Protein AF-A0A527G8Q0-F1 (afdb_monomer_lite)

Foldseek 3Di:
DPPPDPPVVVVVVVVVVCVVVVVVVVVVVCVVVVQPQAPPPPPHGPVRPDDPDDVVVVVVVVVVVVVVVVVVVCVVVVVVVVVVVVCVVVDPPDDDPCVVVPDPPDPPDDD

Secondary structure (DSSP, 8-state):
------HHHHHHHHHHTTHHHHHHHHHHHHHHHHTTTEEETTTEETTTT--S--HHHHHHHHHHHHHHHHHHHHHHHHHHHHHHHHHHHH---S---GGGTS-TTS-----

Radius of gyration: 24.75 Å; chains: 1; bounding box: 68×36×56 Å

Structure (mmCIF, N/CA/C/O backbone):
data_AF-A0A527G8Q0-F1
#
_entry.id   AF-A0A527G8Q0-F1
#
loop_
_atom_site.group_PDB
_atom_site.id
_atom_site.type_symbol
_atom_site.label_atom_id
_atom_site.label_alt_id
_atom_site.label_comp_id
_atom_site.label_asym_id
_atom_site.label_entity_id
_atom_site.label_seq_id
_atom_site.pdbx_PDB_ins_code
_atom_site.Cartn_x
_atom_site.Cartn_y
_atom_site.Cartn_z
_atom_site.occupancy
_atom_site.B_iso_or_equiv
_atom_site.auth_seq_id
_atom_site.auth_comp_id
_atom_site.auth_asym_id
_atom_site.auth_atom_id
_atom_site.pdbx_PDB_model_num
ATOM 1 N N . ARG A 1 1 ? 36.650 -4.987 -18.979 1.00 46.94 1 ARG A N 1
ATOM 2 C CA . ARG A 1 1 ? 35.907 -6.183 -19.457 1.00 46.94 1 ARG A CA 1
ATOM 3 C C . ARG A 1 1 ? 34.651 -6.332 -18.597 1.00 46.94 1 ARG A C 1
ATOM 5 O O . ARG A 1 1 ? 34.775 -6.767 -17.462 1.00 46.94 1 ARG A O 1
ATOM 12 N N . ARG A 1 2 ? 33.466 -5.905 -19.060 1.00 51.28 2 ARG A N 1
ATOM 13 C CA . ARG A 1 2 ? 32.209 -6.188 -18.339 1.00 51.28 2 ARG A CA 1
ATOM 14 C C . ARG A 1 2 ? 31.927 -7.683 -18.503 1.00 51.28 2 ARG A C 1
ATOM 16 O O . ARG A 1 2 ? 31.630 -8.114 -19.611 1.00 51.28 2 ARG A O 1
ATOM 23 N N . HIS A 1 3 ? 32.109 -8.475 -17.450 1.00 56.56 3 HIS A N 1
ATOM 24 C CA . HIS A 1 3 ? 31.674 -9.871 -17.443 1.00 56.56 3 HIS A CA 1
ATOM 25 C C . HIS A 1 3 ? 30.146 -9.864 -17.574 1.00 56.56 3 HIS A C 1
ATOM 27 O O . HIS A 1 3 ? 29.444 -9.458 -16.651 1.00 56.56 3 HIS A O 1
ATOM 33 N N . SER A 1 4 ? 29.626 -10.218 -18.748 1.00 67.88 4 SER A N 1
ATOM 34 C CA . SER A 1 4 ? 28.188 -10.361 -18.957 1.00 67.88 4 SER A CA 1
ATOM 35 C C . SER A 1 4 ? 27.697 -11.520 -18.095 1.00 67.88 4 SER A C 1
ATOM 37 O O . SER A 1 4 ? 28.109 -12.662 -18.310 1.00 67.88 4 SER A O 1
ATOM 39 N N . LEU A 1 5 ? 26.861 -11.219 -17.100 1.00 73.25 5 LEU A N 1
ATOM 40 C CA . LEU A 1 5 ? 26.221 -12.229 -16.262 1.00 73.25 5 LEU A CA 1
ATOM 41 C C . LEU A 1 5 ? 25.452 -13.226 -17.150 1.00 73.25 5 LEU A C 1
ATOM 43 O O . LEU A 1 5 ? 24.876 -12.819 -18.166 1.00 73.25 5 LEU A O 1
ATOM 47 N N . PRO A 1 6 ? 25.418 -14.521 -16.795 1.00 86.94 6 PRO A N 1
ATOM 48 C CA . PRO A 1 6 ? 24.618 -15.490 -17.529 1.00 86.94 6 PRO A CA 1
ATOM 49 C C . PRO A 1 6 ? 23.144 -15.056 -17.515 1.00 86.94 6 PRO A C 1
ATOM 51 O O . PRO A 1 6 ? 22.598 -14.722 -16.465 1.00 86.94 6 PRO A O 1
ATOM 54 N N . LYS A 1 7 ? 22.493 -15.073 -18.687 1.00 82.94 7 LYS A N 1
ATOM 55 C CA . LYS A 1 7 ? 21.086 -14.665 -18.888 1.00 82.94 7 LYS A CA 1
ATOM 56 C C . LYS A 1 7 ? 20.102 -15.155 -17.805 1.00 82.94 7 LYS A C 1
ATOM 58 O O . LYS A 1 7 ? 19.302 -14.330 -17.365 1.00 82.94 7 LYS A O 1
ATOM 63 N N . PRO A 1 8 ? 20.146 -16.421 -17.332 1.00 85.62 8 PRO A N 1
ATOM 64 C CA . PRO A 1 8 ? 19.241 -16.869 -16.270 1.00 85.62 8 PRO A CA 1
ATOM 65 C C . PRO A 1 8 ? 19.463 -16.144 -14.936 1.00 85.62 8 PRO A C 1
ATOM 67 O O . PRO A 1 8 ? 18.497 -15.802 -14.263 1.00 85.62 8 PRO A O 1
ATOM 70 N N . LEU A 1 9 ? 20.715 -15.844 -14.574 1.00 87.56 9 LEU A N 1
ATOM 71 C CA . LEU A 1 9 ? 21.023 -15.097 -13.354 1.00 87.56 9 LEU A CA 1
ATOM 72 C C . LEU A 1 9 ? 20.509 -13.657 -13.452 1.00 87.56 9 LEU A C 1
ATOM 74 O O . LEU A 1 9 ? 19.893 -13.163 -12.515 1.00 87.56 9 LEU A O 1
ATOM 78 N N . ALA A 1 10 ? 20.699 -13.007 -14.604 1.00 84.56 10 ALA A N 1
ATOM 79 C CA . ALA A 1 10 ? 20.191 -11.656 -14.830 1.00 84.56 10 ALA A CA 1
ATOM 80 C C . ALA A 1 10 ? 18.655 -11.591 -14.730 1.00 84.56 10 ALA A C 1
ATOM 82 O O . ALA A 1 10 ? 18.131 -10.695 -14.076 1.00 84.56 10 ALA A O 1
ATOM 83 N N . MET A 1 11 ? 17.932 -12.563 -15.304 1.00 84.81 11 MET A N 1
ATOM 84 C CA . MET A 1 11 ? 16.470 -12.653 -15.165 1.00 84.81 11 MET A CA 1
ATOM 85 C C . MET A 1 11 ? 16.022 -12.875 -13.719 1.00 84.81 11 MET A C 1
ATOM 87 O O . MET A 1 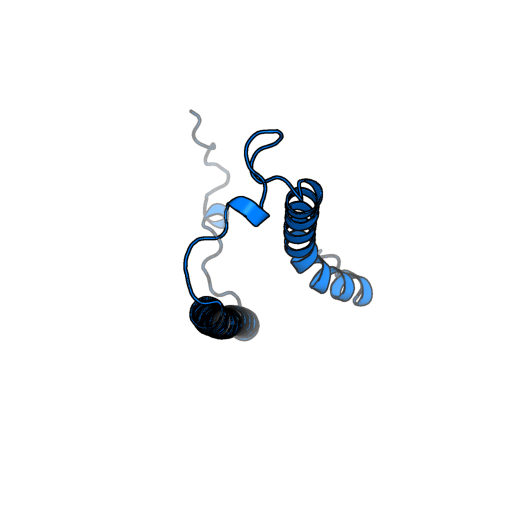11 ? 14.999 -12.327 -13.325 1.00 84.81 11 MET A O 1
ATOM 91 N N . LEU A 1 12 ? 16.781 -13.632 -12.922 1.00 88.25 12 LEU A N 1
ATOM 92 C CA . LEU A 1 12 ? 16.465 -13.876 -11.512 1.00 88.25 12 LEU A CA 1
ATOM 93 C C . LEU A 1 12 ? 16.690 -12.633 -10.635 1.00 88.25 12 LEU A C 1
ATOM 95 O O . LEU A 1 12 ? 15.979 -12.431 -9.654 1.00 88.25 12 LEU A O 1
ATOM 99 N N . MET A 1 13 ? 17.628 -11.757 -11.004 1.00 87.69 13 MET A N 1
ATOM 100 C CA . MET A 1 13 ? 17.871 -10.506 -10.277 1.00 87.69 13 MET A CA 1
ATOM 101 C C . MET A 1 13 ? 16.776 -9.449 -10.491 1.00 87.69 13 MET A C 1
ATOM 103 O O . MET A 1 13 ? 16.578 -8.607 -9.619 1.00 87.69 13 MET A O 1
ATOM 107 N N . VAL A 1 14 ? 16.034 -9.500 -11.604 1.00 85.69 14 VAL A N 1
ATOM 108 C CA . VAL A 1 14 ? 14.940 -8.553 -11.893 1.00 85.69 14 VAL A CA 1
ATOM 109 C C . VAL A 1 14 ? 13.842 -8.570 -10.814 1.00 85.69 14 VAL A C 1
ATOM 111 O O . VAL A 1 14 ? 13.578 -7.513 -10.244 1.00 85.69 14 VAL A O 1
ATOM 114 N N . PRO A 1 15 ? 13.218 -9.711 -10.456 1.00 86.44 15 PRO A N 1
ATOM 115 C CA . PRO A 1 15 ? 12.217 -9.737 -9.389 1.00 86.44 15 PRO A CA 1
ATOM 116 C C . PRO A 1 15 ? 12.817 -9.458 -8.004 1.00 86.44 15 PRO A C 1
ATOM 118 O O . PRO A 1 15 ? 12.127 -8.919 -7.139 1.00 86.44 15 PRO A O 1
ATOM 121 N N . MET A 1 16 ? 14.106 -9.749 -7.787 1.00 91.56 16 MET A N 1
ATOM 122 C CA . MET A 1 16 ? 14.779 -9.442 -6.518 1.00 91.56 16 MET A CA 1
ATOM 123 C C . MET A 1 16 ? 14.837 -7.937 -6.231 1.00 91.56 16 MET A C 1
ATOM 125 O O . MET A 1 16 ? 14.867 -7.558 -5.062 1.00 91.56 16 MET A O 1
ATOM 129 N N . ALA A 1 17 ? 14.741 -7.072 -7.244 1.00 86.44 17 ALA A N 1
ATOM 130 C CA . ALA A 1 17 ? 14.615 -5.628 -7.039 1.00 86.44 17 ALA A CA 1
ATOM 131 C C . ALA A 1 17 ? 13.366 -5.238 -6.215 1.00 86.44 17 ALA A C 1
ATOM 133 O O . ALA A 1 17 ? 13.387 -4.229 -5.515 1.00 86.44 17 ALA A O 1
ATOM 134 N N . LEU A 1 18 ? 12.301 -6.050 -6.245 1.00 89.06 18 LEU A N 1
ATOM 135 C CA . LEU A 1 18 ? 11.068 -5.824 -5.476 1.00 89.06 18 LEU A CA 1
ATOM 136 C C . LEU A 1 18 ? 11.059 -6.528 -4.110 1.00 89.06 18 LEU A C 1
ATOM 138 O O . LEU A 1 18 ? 10.170 -6.285 -3.294 1.00 89.06 18 LEU A O 1
ATOM 142 N N . SER A 1 19 ? 12.045 -7.385 -3.831 1.00 93.12 19 SER A N 1
ATOM 143 C CA . SER A 1 19 ? 12.085 -8.186 -2.599 1.00 93.12 19 SER A CA 1
ATOM 144 C C . SER A 1 19 ? 12.177 -7.333 -1.330 1.00 93.12 19 SER A C 1
ATOM 146 O O . SER A 1 19 ? 11.545 -7.665 -0.330 1.00 93.12 19 SER A O 1
ATOM 148 N N . GLY A 1 20 ? 12.888 -6.200 -1.383 1.00 92.88 20 GLY A N 1
ATOM 149 C CA . GLY A 1 20 ? 12.984 -5.263 -0.262 1.00 92.88 20 GLY A CA 1
ATOM 150 C C . GLY A 1 20 ? 11.622 -4.691 0.136 1.00 92.88 20 GLY A C 1
ATOM 151 O O . GLY A 1 20 ? 11.277 -4.697 1.313 1.00 92.88 20 GLY A O 1
ATOM 152 N N . TRP A 1 21 ? 10.809 -4.288 -0.845 1.00 93.38 21 TRP A N 1
ATOM 153 C CA . TRP A 1 21 ? 9.451 -3.793 -0.600 1.00 93.38 21 TRP A CA 1
ATOM 154 C C . TRP A 1 21 ? 8.568 -4.859 0.058 1.00 93.38 21 TRP A C 1
ATOM 156 O O . TRP A 1 21 ? 7.885 -4.581 1.045 1.00 93.38 21 TRP A O 1
ATOM 166 N N . LEU A 1 22 ? 8.638 -6.098 -0.439 1.00 95.00 22 LEU A N 1
ATOM 167 C CA . LEU A 1 22 ? 7.885 -7.212 0.131 1.00 95.00 22 LEU A CA 1
ATOM 168 C C . LEU A 1 22 ? 8.320 -7.513 1.572 1.00 95.00 22 LEU A C 1
ATOM 170 O O . LEU A 1 22 ? 7.471 -7.709 2.439 1.00 95.00 22 LEU A O 1
ATOM 174 N N . ALA A 1 23 ? 9.628 -7.501 1.844 1.00 96.00 23 ALA A N 1
ATOM 175 C CA . ALA A 1 23 ? 10.169 -7.716 3.183 1.00 96.00 23 ALA A CA 1
ATOM 176 C C . ALA A 1 23 ? 9.716 -6.625 4.167 1.00 96.00 23 ALA A C 1
ATOM 178 O O . ALA A 1 23 ? 9.329 -6.938 5.294 1.00 96.00 23 ALA A O 1
ATOM 179 N N . THR A 1 24 ? 9.697 -5.358 3.740 1.00 96.12 24 THR A N 1
ATOM 180 C CA . THR A 1 24 ? 9.195 -4.250 4.565 1.00 96.12 24 THR A CA 1
ATOM 181 C C . THR A 1 24 ? 7.716 -4.429 4.909 1.00 96.12 24 THR A C 1
ATOM 183 O O . THR A 1 24 ? 7.349 -4.302 6.077 1.00 96.12 24 THR A O 1
ATOM 186 N N . LEU A 1 25 ? 6.869 -4.767 3.931 1.00 96.06 25 LEU A N 1
ATOM 187 C CA . LEU A 1 25 ? 5.445 -5.008 4.182 1.00 96.06 25 LEU A CA 1
ATOM 188 C C . LEU A 1 25 ? 5.206 -6.208 5.098 1.00 96.06 25 LEU A C 1
ATOM 190 O O . LEU A 1 25 ? 4.390 -6.122 6.013 1.00 96.06 25 LEU A O 1
ATOM 194 N N . ALA A 1 26 ? 5.930 -7.307 4.886 1.00 96.81 26 ALA A N 1
ATOM 195 C CA . ALA A 1 26 ? 5.826 -8.495 5.726 1.00 96.81 26 ALA A CA 1
ATOM 196 C C . ALA A 1 26 ? 6.223 -8.202 7.183 1.00 96.81 26 ALA A C 1
ATOM 198 O O . ALA A 1 26 ? 5.548 -8.655 8.112 1.00 96.81 26 ALA A O 1
ATOM 199 N N . GLY A 1 27 ? 7.277 -7.404 7.390 1.00 97.19 27 GLY A N 1
ATOM 200 C CA . GLY A 1 27 ? 7.692 -6.949 8.717 1.00 97.19 27 GLY A CA 1
ATOM 201 C C . GLY A 1 27 ? 6.597 -6.147 9.421 1.00 97.19 27 GLY A C 1
ATOM 202 O O . GLY A 1 27 ? 6.212 -6.496 10.536 1.00 97.19 27 GLY A O 1
ATOM 203 N N . TRP A 1 28 ? 6.037 -5.139 8.744 1.00 97.12 28 TRP A N 1
ATOM 204 C CA . TRP A 1 28 ? 4.923 -4.336 9.266 1.00 97.12 28 TRP A CA 1
ATOM 205 C C . TRP A 1 28 ? 3.676 -5.167 9.567 1.00 97.12 28 TRP A C 1
ATOM 207 O O . TRP A 1 28 ? 3.036 -4.979 10.597 1.00 97.12 28 TRP A O 1
ATOM 217 N N . TYR A 1 29 ? 3.335 -6.110 8.691 1.00 96.44 29 TYR A N 1
ATOM 218 C CA . TYR A 1 29 ? 2.184 -6.983 8.895 1.00 96.44 29 TYR A CA 1
ATOM 219 C C . TYR A 1 29 ? 2.355 -7.859 10.141 1.00 96.44 29 TYR A C 1
ATOM 221 O O . TYR A 1 29 ? 1.438 -7.986 10.951 1.00 96.44 29 TYR A O 1
ATOM 229 N N . THR A 1 30 ? 3.552 -8.420 10.325 1.00 96.75 30 THR A N 1
ATOM 230 C CA . THR A 1 30 ? 3.872 -9.275 11.475 1.00 96.75 30 THR A CA 1
ATOM 231 C C . THR A 1 30 ? 3.760 -8.506 12.791 1.00 96.75 30 THR A C 1
ATOM 233 O O . THR A 1 30 ? 3.172 -9.015 13.745 1.00 96.75 30 THR A O 1
ATOM 236 N N . THR A 1 31 ? 4.281 -7.277 12.854 1.00 95.19 31 THR A N 1
ATOM 237 C CA . THR A 1 31 ? 4.224 -6.461 14.077 1.00 95.19 31 THR A CA 1
ATOM 238 C C . THR A 1 31 ? 2.815 -5.946 14.371 1.00 95.19 31 THR A C 1
ATOM 240 O O . THR A 1 31 ? 2.397 -5.946 15.529 1.00 95.19 31 THR A O 1
ATOM 243 N N . GLU A 1 32 ? 2.058 -5.559 13.344 1.00 95.44 32 GLU A N 1
ATOM 244 C CA . GLU A 1 32 ? 0.717 -4.991 13.505 1.00 95.44 32 GLU A CA 1
ATOM 245 C C . GLU A 1 32 ? -0.334 -6.046 13.872 1.00 95.44 32 GLU A C 1
ATOM 247 O O . GLU A 1 32 ? -1.190 -5.808 14.728 1.00 95.44 32 GLU A O 1
ATOM 252 N N . ILE A 1 33 ? -0.257 -7.236 13.271 1.00 95.31 33 ILE A N 1
ATOM 253 C CA . ILE A 1 33 ? -1.132 -8.352 13.648 1.00 95.31 33 ILE A CA 1
ATOM 254 C C . ILE A 1 33 ? -0.679 -8.981 14.961 1.00 95.31 33 ILE A C 1
ATOM 256 O O . ILE A 1 33 ? -1.523 -9.322 15.787 1.00 95.31 33 ILE A O 1
ATOM 260 N N . GLY A 1 34 ? 0.630 -9.083 15.200 1.00 93.69 34 GLY A N 1
ATOM 261 C CA . GLY A 1 34 ? 1.177 -9.681 16.419 1.00 93.69 34 GLY A CA 1
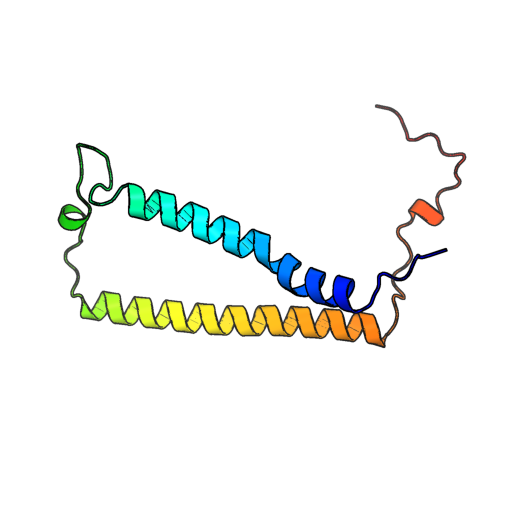ATOM 262 C C . GLY A 1 34 ? 0.750 -8.975 17.710 1.00 93.69 34 GLY A C 1
ATOM 263 O O . GLY A 1 34 ? 0.745 -9.604 18.765 1.00 93.69 34 GLY A O 1
ATOM 264 N N . ARG A 1 35 ? 0.354 -7.694 17.640 1.00 94.94 35 ARG A N 1
ATOM 265 C CA . ARG A 1 35 ? -0.160 -6.938 18.796 1.00 94.94 35 ARG A CA 1
ATOM 266 C C . ARG A 1 35 ? -1.678 -7.012 18.991 1.00 94.94 35 ARG A C 1
ATOM 268 O O . ARG A 1 35 ? -2.167 -6.581 20.036 1.00 94.94 35 ARG A O 1
ATOM 275 N N . GLN A 1 36 ? -2.436 -7.561 18.038 1.00 95.44 36 GLN A N 1
ATOM 276 C CA . GLN A 1 36 ? -3.877 -7.781 18.217 1.00 95.44 36 GLN A CA 1
ATOM 277 C C . GLN A 1 36 ? -4.111 -8.734 19.410 1.00 95.44 36 GLN A C 1
ATOM 279 O O . GLN A 1 36 ? -3.370 -9.707 19.555 1.00 95.44 36 GLN A O 1
ATOM 284 N N . PRO A 1 37 ? -5.104 -8.493 20.293 1.00 94.19 37 PRO A N 1
ATOM 285 C CA . PRO A 1 37 ? -6.249 -7.579 20.162 1.00 94.19 37 PRO A CA 1
ATOM 286 C C . PRO A 1 37 ? -6.043 -6.191 20.804 1.00 94.19 37 PRO A C 1
ATOM 288 O O . PRO A 1 37 ? -7.015 -5.526 21.178 1.00 94.19 37 PRO A O 1
ATOM 291 N N . TRP A 1 38 ? -4.798 -5.767 21.021 1.00 94.31 38 TRP A N 1
ATOM 292 C CA . TRP A 1 38 ? -4.485 -4.535 21.740 1.00 94.31 38 TRP A CA 1
ATOM 293 C C . TRP A 1 38 ? -3.982 -3.444 20.800 1.00 94.31 38 TRP A C 1
ATOM 295 O O . TRP A 1 38 ? -3.101 -3.665 19.972 1.00 94.31 38 TRP A O 1
ATOM 305 N N . LEU A 1 39 ? -4.498 -2.232 2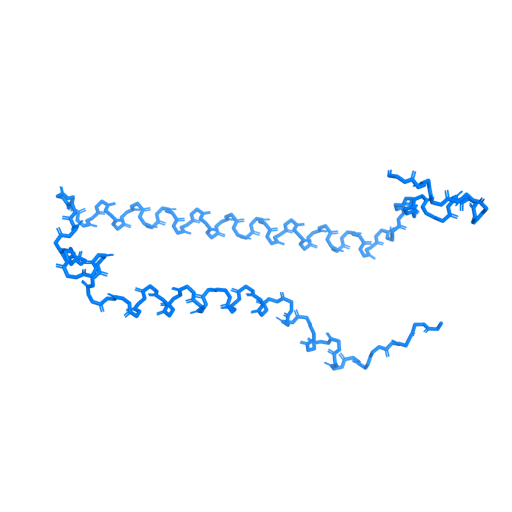0.990 1.00 91.75 39 LEU A N 1
ATOM 306 C CA . LEU A 1 39 ? -3.941 -1.024 20.385 1.00 91.75 39 LEU A CA 1
ATOM 307 C C . LEU A 1 39 ? -2.847 -0.444 21.292 1.00 91.75 39 LEU A C 1
ATOM 309 O O . LEU A 1 39 ? -1.756 -0.121 20.822 1.00 91.75 39 LEU A O 1
ATOM 313 N N . VAL A 1 40 ? -3.118 -0.411 22.603 1.00 92.62 40 VAL A N 1
ATOM 314 C CA . VAL A 1 40 ? -2.139 -0.159 23.671 1.00 92.62 40 VAL A CA 1
ATOM 315 C C . VAL A 1 40 ? -2.250 -1.295 24.683 1.00 92.62 40 VAL A C 1
ATOM 317 O O . VAL A 1 40 ? -3.312 -1.512 25.271 1.00 92.62 40 VAL A O 1
ATOM 320 N N . THR A 1 41 ? -1.165 -2.044 24.875 1.00 91.81 41 THR A N 1
ATOM 321 C CA . THR A 1 41 ? -1.139 -3.255 25.708 1.00 91.81 41 THR A CA 1
ATOM 322 C C . THR A 1 41 ? -1.608 -2.974 27.131 1.00 91.81 41 THR A C 1
ATOM 324 O O . THR A 1 41 ? -1.032 -2.134 27.818 1.00 91.81 41 THR A O 1
ATOM 327 N N . GLY A 1 42 ? -2.650 -3.683 27.573 1.00 88.75 42 GLY A N 1
ATOM 328 C CA . GLY A 1 42 ? -3.211 -3.544 28.920 1.00 88.75 42 GLY A CA 1
ATOM 329 C C . GLY A 1 42 ? -4.039 -2.276 29.154 1.00 88.75 42 GLY A C 1
ATOM 330 O O . GLY A 1 42 ? -4.545 -2.103 30.258 1.00 88.75 42 GLY A O 1
ATOM 331 N N . VAL A 1 43 ? -4.203 -1.413 28.143 1.00 93.44 43 VAL A N 1
ATOM 332 C CA . VAL A 1 43 ? -4.935 -0.141 28.268 1.00 93.44 43 VAL A CA 1
ATOM 333 C C . VAL A 1 43 ? -6.126 -0.079 27.315 1.00 93.44 43 VAL A C 1
ATOM 335 O O . VAL A 1 43 ? -7.243 0.152 27.763 1.00 93.44 43 VAL A O 1
ATOM 338 N N . LEU A 1 44 ? -5.913 -0.300 26.012 1.00 93.50 44 LEU A N 1
ATOM 339 C CA . LEU A 1 44 ? -6.945 -0.106 24.988 1.00 93.50 44 LEU A CA 1
ATOM 340 C C . LEU A 1 44 ? -6.962 -1.263 23.990 1.00 93.50 44 LEU A C 1
ATOM 342 O O . LEU A 1 44 ? -5.948 -1.554 23.346 1.00 93.50 44 LEU A O 1
ATOM 346 N N . LYS A 1 45 ? -8.127 -1.897 23.838 1.00 94.06 45 LYS A N 1
ATOM 347 C CA . LYS A 1 45 ? -8.361 -2.936 22.829 1.00 94.06 45 LYS A CA 1
ATOM 348 C C . LYS A 1 45 ? -8.770 -2.321 21.497 1.00 94.06 45 LYS A C 1
ATOM 350 O O . LYS A 1 45 ? -9.374 -1.252 21.456 1.00 94.06 45 LYS A O 1
ATOM 355 N N . THR A 1 46 ? -8.503 -3.031 20.406 1.00 91.50 46 THR A N 1
ATOM 356 C CA . THR A 1 46 ? -8.884 -2.593 19.053 1.00 91.50 46 THR A CA 1
ATOM 357 C C . THR A 1 46 ? -10.399 -2.463 18.882 1.00 91.50 46 THR A C 1
ATOM 359 O O . THR A 1 46 ? -10.852 -1.551 18.199 1.00 91.50 46 THR A O 1
ATOM 362 N N . ALA A 1 47 ? -11.185 -3.335 19.522 1.00 90.00 47 ALA A N 1
ATOM 363 C CA . ALA A 1 47 ? -12.649 -3.296 19.452 1.00 90.00 47 ALA A CA 1
ATOM 364 C C . ALA A 1 47 ? -13.248 -2.052 20.131 1.00 90.00 47 ALA A C 1
ATOM 366 O O . ALA A 1 47 ? -14.228 -1.498 19.642 1.00 90.00 47 ALA A O 1
ATOM 367 N N . ASP A 1 48 ? -12.625 -1.588 21.216 1.00 90.94 48 ASP A N 1
ATOM 368 C CA . ASP A 1 48 ? -13.099 -0.435 21.991 1.00 90.94 48 ASP A CA 1
ATOM 369 C C . ASP A 1 48 ? -12.724 0.903 21.325 1.00 90.94 48 ASP A C 1
ATOM 371 O O . ASP A 1 48 ? -13.263 1.951 21.669 1.00 90.94 48 ASP A O 1
ATOM 375 N N . ALA A 1 49 ? -11.803 0.877 20.355 1.00 88.94 49 ALA A N 1
ATOM 376 C CA . ALA A 1 49 ? -11.324 2.055 19.634 1.00 88.94 49 ALA A CA 1
ATOM 377 C C . ALA A 1 49 ? -12.183 2.428 18.406 1.00 88.94 49 ALA A C 1
ATOM 379 O O . ALA A 1 49 ? -11.858 3.383 17.695 1.00 88.94 49 ALA A O 1
ATOM 380 N N . VAL A 1 50 ? -13.258 1.686 18.116 1.00 89.44 50 VAL A N 1
ATOM 381 C CA . VAL A 1 50 ? -14.120 1.941 16.952 1.00 89.44 50 VAL A CA 1
ATOM 382 C C . VAL A 1 50 ? -15.001 3.171 17.203 1.00 89.44 50 VAL A C 1
ATOM 384 O O . VAL A 1 50 ? -15.792 3.207 18.141 1.00 89.44 50 VAL A O 1
ATOM 387 N N . GLY A 1 51 ? -14.872 4.189 16.347 1.00 88.88 51 GLY A N 1
ATOM 388 C CA . GLY A 1 51 ? -15.664 5.421 16.435 1.00 88.88 51 GLY A CA 1
ATOM 389 C C . GLY A 1 51 ? -17.133 5.251 16.004 1.00 88.88 51 GLY A C 1
ATOM 390 O O . GLY A 1 51 ? -17.460 4.302 15.287 1.00 88.88 51 GLY A O 1
ATOM 391 N N . PRO A 1 52 ? -18.029 6.189 16.376 1.00 89.25 52 PRO A N 1
ATOM 392 C CA . PRO A 1 52 ? -19.467 6.111 16.103 1.00 89.25 52 PRO A CA 1
ATOM 393 C C . PRO A 1 52 ? -19.807 6.513 14.655 1.00 89.25 52 PRO A C 1
ATOM 395 O O . PRO A 1 52 ? -20.511 7.491 14.408 1.00 89.25 52 PRO A O 1
ATOM 398 N N . VAL A 1 53 ? -19.289 5.772 13.678 1.00 91.62 53 VAL A N 1
ATOM 399 C CA . VAL A 1 53 ? -19.542 5.984 12.245 1.00 91.62 53 VAL A CA 1
ATOM 400 C C . VAL A 1 53 ? -20.178 4.747 11.627 1.00 91.62 53 VAL A C 1
ATOM 402 O O . VAL A 1 53 ? -19.811 3.617 11.944 1.00 91.62 53 VAL A O 1
ATOM 405 N N . ALA A 1 54 ? -21.142 4.945 10.725 1.00 91.94 54 ALA A N 1
ATOM 406 C CA . ALA A 1 54 ? -21.761 3.822 10.031 1.00 91.94 54 ALA A CA 1
ATOM 407 C C . ALA A 1 54 ? -20.725 3.099 9.154 1.00 91.94 54 ALA A C 1
ATOM 409 O O . ALA A 1 54 ? -19.986 3.732 8.395 1.00 91.94 54 ALA A O 1
ATOM 410 N N . GLY A 1 55 ? -20.711 1.763 9.211 1.00 92.12 55 GLY A N 1
ATOM 411 C CA . GLY A 1 55 ? -19.762 0.942 8.450 1.00 92.12 55 GLY A CA 1
ATOM 412 C C . GLY A 1 55 ? -19.830 1.163 6.934 1.00 92.12 55 GLY A C 1
ATOM 413 O O . GLY A 1 55 ? -18.821 1.025 6.250 1.00 92.12 55 GLY A O 1
ATOM 414 N N . SER A 1 56 ? -20.983 1.592 6.408 1.00 93.88 56 SER A N 1
ATOM 415 C CA . SER A 1 56 ? -21.155 1.963 4.998 1.00 93.88 56 SER A CA 1
ATOM 416 C C . SER A 1 56 ? -20.287 3.154 4.581 1.00 93.88 56 SER A C 1
ATOM 418 O O . SER A 1 56 ? -19.706 3.132 3.497 1.00 93.88 56 SER A O 1
ATOM 420 N N . HIS A 1 57 ? -20.140 4.170 5.439 1.00 94.38 57 HIS A N 1
ATOM 421 C CA . HIS A 1 57 ? -19.272 5.316 5.162 1.00 94.38 57 HIS A CA 1
ATOM 422 C C . HIS A 1 57 ? -17.798 4.913 5.159 1.00 94.38 57 HIS A C 1
ATOM 424 O O . HIS A 1 57 ? -17.054 5.348 4.284 1.00 94.38 57 HIS A O 1
ATOM 430 N N . VAL A 1 58 ? -17.391 4.045 6.089 1.00 95.38 58 VAL A N 1
ATOM 431 C CA . VAL A 1 58 ? -16.020 3.511 6.148 1.00 95.38 58 VAL A CA 1
ATOM 432 C C . VAL A 1 58 ? -15.711 2.668 4.911 1.00 95.38 58 VAL A C 1
ATOM 434 O O . VAL A 1 58 ? -14.658 2.831 4.303 1.00 95.38 58 VAL A O 1
ATOM 437 N N . ALA A 1 59 ? -16.637 1.801 4.494 1.00 95.38 59 ALA A N 1
ATOM 438 C CA . ALA A 1 59 ? -16.461 0.972 3.306 1.00 95.38 59 ALA A CA 1
ATOM 439 C C . ALA A 1 59 ? -16.354 1.817 2.026 1.00 95.38 59 ALA A C 1
ATOM 441 O O . ALA A 1 59 ? -15.496 1.552 1.184 1.00 95.38 59 ALA A O 1
ATOM 442 N N . LEU A 1 60 ? -17.186 2.857 1.897 1.00 96.88 60 LEU A N 1
ATOM 443 C CA . LEU A 1 60 ? -17.154 3.761 0.749 1.00 96.88 60 LEU A CA 1
ATOM 444 C C . LEU A 1 60 ? -15.829 4.528 0.669 1.00 96.88 60 LEU A C 1
ATOM 446 O O . LEU A 1 60 ? -15.205 4.557 -0.391 1.00 96.88 60 LEU A O 1
ATOM 450 N N . THR A 1 61 ? -15.381 5.136 1.770 1.00 96.69 61 THR A N 1
ATOM 451 C CA . THR A 1 61 ? -14.116 5.88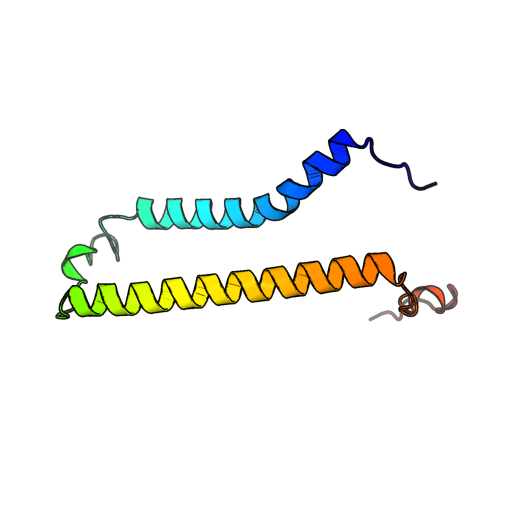6 1.774 1.00 96.69 61 THR A CA 1
ATOM 452 C C . THR A 1 61 ? -12.922 4.965 1.553 1.00 96.69 61 THR A C 1
ATOM 454 O O . THR A 1 61 ? -12.043 5.309 0.765 1.00 96.69 61 THR A O 1
ATOM 457 N N . LEU A 1 62 ? -12.916 3.769 2.153 1.00 96.94 62 LEU A N 1
ATOM 458 C CA . LEU A 1 62 ? -11.901 2.747 1.899 1.00 96.94 62 LEU A CA 1
ATOM 459 C C . LEU A 1 62 ? -11.841 2.376 0.413 1.00 96.94 62 LEU A C 1
ATOM 461 O O . LEU A 1 62 ? -10.756 2.354 -0.163 1.00 96.94 62 LEU A O 1
ATOM 465 N N . ALA A 1 63 ? -12.989 2.134 -0.226 1.00 98.00 63 ALA A N 1
ATOM 466 C CA . ALA A 1 63 ? -13.044 1.819 -1.650 1.00 98.00 63 ALA A CA 1
ATOM 467 C C . ALA A 1 63 ? -12.478 2.960 -2.510 1.00 98.00 63 ALA A C 1
ATOM 469 O O . ALA A 1 63 ? -11.678 2.707 -3.411 1.00 98.00 63 ALA A O 1
ATOM 470 N N . ILE A 1 64 ? -12.827 4.214 -2.201 1.00 98.31 64 ILE A N 1
ATOM 471 C CA . ILE A 1 64 ? -12.288 5.393 -2.896 1.00 98.31 64 ILE A CA 1
ATOM 472 C C . ILE A 1 64 ? -10.761 5.461 -2.751 1.00 98.31 64 ILE A C 1
ATOM 474 O O . ILE A 1 64 ? -10.066 5.636 -3.753 1.00 98.31 64 ILE A O 1
ATOM 478 N N . TYR A 1 65 ? -10.225 5.277 -1.539 1.00 98.19 65 TYR A N 1
ATOM 479 C CA . TYR A 1 65 ? -8.776 5.273 -1.308 1.00 98.19 65 TYR A CA 1
ATOM 480 C C . TYR A 1 65 ? -8.067 4.138 -2.051 1.00 98.19 65 TYR A C 1
ATOM 482 O O . TYR A 1 65 ? -7.023 4.372 -2.660 1.00 98.19 65 TYR A O 1
ATOM 490 N N . LEU A 1 66 ? -8.633 2.927 -2.050 1.00 98.06 66 LEU A N 1
ATOM 491 C CA . LEU A 1 66 ? -8.071 1.789 -2.782 1.00 98.06 66 LEU A CA 1
ATOM 492 C C 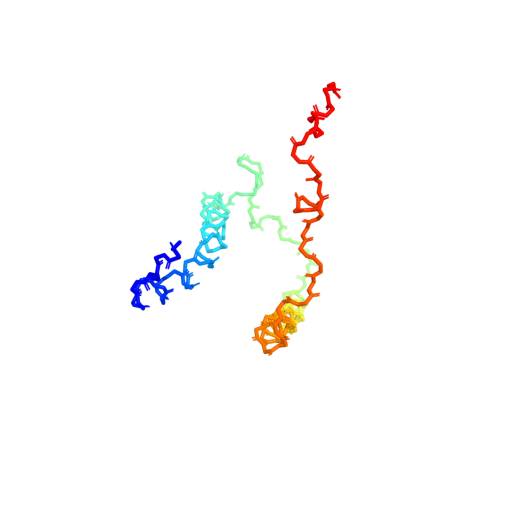. LEU A 1 66 ? -8.006 2.070 -4.285 1.00 98.06 66 LEU A C 1
ATOM 494 O O . LEU A 1 66 ? -6.951 1.888 -4.892 1.00 98.06 66 LEU A O 1
ATOM 498 N N . VAL A 1 67 ? -9.100 2.556 -4.878 1.00 98.38 67 VAL A N 1
ATOM 499 C CA . VAL A 1 67 ? -9.143 2.921 -6.303 1.00 98.38 67 VAL A CA 1
ATOM 500 C C . VAL A 1 67 ? -8.104 3.996 -6.610 1.00 98.38 67 VAL A C 1
ATOM 502 O O . VAL A 1 67 ? -7.323 3.845 -7.549 1.00 98.38 67 VAL A O 1
ATOM 505 N N . LEU A 1 68 ? -8.046 5.052 -5.797 1.00 98.44 68 LEU A N 1
ATOM 506 C CA . LEU A 1 68 ? -7.096 6.145 -5.979 1.00 98.44 68 LEU A CA 1
ATOM 507 C C . LEU A 1 68 ? -5.642 5.654 -5.937 1.00 98.44 68 LEU A C 1
ATOM 509 O O . LEU A 1 68 ? -4.855 5.998 -6.819 1.00 98.44 68 LEU A O 1
ATOM 513 N N . TYR A 1 69 ? -5.282 4.829 -4.951 1.00 97.44 69 TYR A N 1
ATOM 514 C CA . TYR A 1 69 ? -3.920 4.305 -4.836 1.00 97.44 69 TYR A CA 1
ATOM 515 C C . TYR A 1 69 ? -3.562 3.315 -5.940 1.00 97.44 69 TYR A C 1
ATOM 517 O O . TYR A 1 69 ? -2.426 3.340 -6.410 1.00 97.44 69 TYR A O 1
ATOM 525 N N . VAL A 1 70 ? -4.505 2.497 -6.413 1.00 97.88 70 VAL A N 1
ATOM 526 C CA . VAL A 1 70 ? -4.273 1.622 -7.573 1.00 97.88 70 VAL A CA 1
ATOM 527 C C . VAL A 1 70 ? -4.004 2.449 -8.831 1.00 97.88 70 VAL A C 1
ATOM 529 O O . VAL A 1 70 ? -3.034 2.179 -9.540 1.00 97.88 70 VAL A O 1
ATOM 532 N N . LEU A 1 71 ? -4.808 3.484 -9.091 1.00 98.31 71 LEU A N 1
ATOM 533 C CA . LEU A 1 71 ? -4.593 4.383 -10.229 1.00 98.31 71 LEU A CA 1
ATOM 534 C C . LEU A 1 71 ? -3.235 5.086 -10.140 1.00 98.31 71 LEU A C 1
ATOM 536 O O . LEU A 1 71 ? -2.499 5.136 -11.128 1.00 98.31 71 LEU A O 1
ATOM 540 N N . LEU A 1 72 ? -2.877 5.578 -8.952 1.00 98.06 72 LEU A N 1
ATOM 541 C CA . LEU A 1 72 ? -1.591 6.229 -8.723 1.00 98.06 72 LEU A CA 1
ATOM 542 C C . LEU A 1 72 ? -0.416 5.263 -8.925 1.00 98.06 72 LEU A C 1
ATOM 544 O O . LEU A 1 72 ? 0.573 5.632 -9.555 1.00 98.06 72 LEU A O 1
ATOM 548 N N . LEU A 1 73 ? -0.532 4.023 -8.443 1.00 95.06 73 LEU A N 1
ATOM 549 C CA . LEU A 1 73 ? 0.488 2.992 -8.621 1.00 95.06 73 LEU A CA 1
ATOM 550 C C . LEU A 1 73 ? 0.699 2.660 -10.105 1.00 95.06 73 LEU A C 1
ATOM 552 O O . LEU A 1 73 ? 1.842 2.578 -10.554 1.00 95.06 73 LEU A O 1
ATOM 556 N N . ILE A 1 74 ? -0.384 2.515 -10.876 1.00 97.19 74 ILE A N 1
ATOM 557 C CA . ILE A 1 74 ? -0.316 2.269 -12.325 1.00 97.19 74 ILE A CA 1
ATOM 558 C C . ILE A 1 74 ? 0.352 3.448 -13.036 1.00 97.19 74 ILE A C 1
ATOM 560 O O . ILE A 1 74 ? 1.250 3.235 -13.850 1.00 97.19 74 ILE A O 1
ATOM 564 N N . ALA A 1 75 ? -0.044 4.683 -12.718 1.00 97.50 75 ALA A N 1
ATOM 565 C CA . ALA A 1 75 ? 0.562 5.876 -13.301 1.00 97.50 75 ALA A CA 1
ATOM 566 C C . ALA A 1 75 ? 2.065 5.957 -12.984 1.00 97.50 75 ALA A C 1
ATOM 568 O O . ALA A 1 75 ? 2.876 6.176 -13.883 1.00 97.50 75 ALA A O 1
ATOM 569 N N . TYR A 1 76 ? 2.448 5.712 -11.729 1.00 94.88 76 TYR A N 1
ATOM 570 C CA . TYR A 1 76 ? 3.840 5.713 -11.284 1.00 94.88 76 TYR A CA 1
ATOM 571 C C . TYR A 1 76 ? 4.689 4.661 -12.009 1.00 94.88 76 TYR A C 1
ATOM 573 O O . TYR A 1 76 ? 5.726 4.993 -12.589 1.00 94.88 76 TYR A O 1
ATOM 581 N N . LEU A 1 77 ? 4.236 3.403 -12.032 1.00 92.69 77 LEU A N 1
ATOM 582 C CA . LEU A 1 77 ? 4.931 2.325 -12.740 1.00 92.69 77 LEU A CA 1
ATOM 583 C C . LEU A 1 77 ? 4.995 2.596 -14.247 1.00 92.69 77 LEU A C 1
ATOM 585 O O . LEU A 1 77 ? 6.032 2.361 -14.865 1.00 92.69 77 LEU A O 1
ATOM 589 N N . GLY A 1 78 ? 3.924 3.140 -14.829 1.00 94.81 78 GLY A N 1
ATOM 590 C CA . GLY A 1 78 ? 3.879 3.540 -16.233 1.00 94.81 78 GLY A CA 1
ATOM 591 C C . GLY 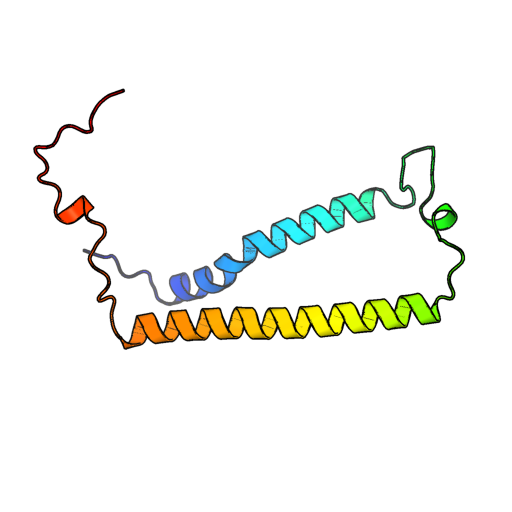A 1 78 ? 4.941 4.585 -16.572 1.00 94.81 78 GLY A C 1
ATOM 592 O O . GLY A 1 78 ? 5.673 4.417 -17.547 1.00 94.81 78 GLY A O 1
ATOM 593 N N . VAL A 1 79 ? 5.087 5.622 -15.742 1.00 95.12 79 VAL A N 1
ATOM 594 C CA . VAL A 1 79 ? 6.125 6.651 -15.913 1.00 95.12 79 VAL A CA 1
ATOM 595 C C . VAL A 1 79 ? 7.524 6.056 -15.761 1.00 95.12 79 VAL A C 1
ATOM 597 O O . VAL A 1 79 ? 8.382 6.315 -16.604 1.00 95.12 79 VAL A O 1
ATOM 600 N N . LEU A 1 80 ? 7.765 5.228 -14.740 1.00 91.19 80 LEU A N 1
ATOM 601 C CA . LEU A 1 80 ? 9.071 4.592 -14.543 1.00 91.19 80 LEU A CA 1
ATOM 602 C C . LEU A 1 80 ? 9.473 3.710 -15.726 1.00 91.19 80 LEU A C 1
ATOM 604 O O . LEU A 1 80 ? 10.591 3.828 -16.228 1.00 91.19 80 LEU A O 1
ATOM 608 N N . VAL A 1 81 ? 8.565 2.851 -16.193 1.00 90.81 81 VAL A N 1
ATOM 609 C CA . VAL A 1 81 ? 8.819 1.980 -17.346 1.00 90.81 81 VAL A CA 1
ATOM 610 C C . VAL A 1 81 ? 9.023 2.817 -18.605 1.00 90.81 81 VAL A C 1
ATOM 612 O O . VAL A 1 81 ? 9.954 2.551 -19.362 1.00 90.81 81 VAL A O 1
ATOM 615 N N . HIS A 1 82 ? 8.219 3.862 -18.812 1.00 92.06 82 HIS A N 1
ATOM 616 C CA . HIS A 1 82 ? 8.381 4.765 -19.949 1.00 92.06 82 HIS A CA 1
ATOM 617 C C . HIS A 1 82 ? 9.767 5.425 -19.965 1.00 92.06 82 HIS A C 1
ATOM 619 O O . HIS A 1 82 ? 10.450 5.389 -20.989 1.00 92.06 82 HIS A O 1
ATOM 625 N N . LEU A 1 83 ? 10.209 5.979 -18.832 1.00 91.69 83 LEU A N 1
ATOM 626 C CA . LEU A 1 83 ? 11.522 6.615 -18.709 1.00 91.69 83 LEU A CA 1
ATOM 627 C C . LEU A 1 83 ? 12.665 5.607 -18.875 1.00 91.69 83 LEU A C 1
ATOM 629 O O . LEU A 1 83 ? 13.629 5.898 -19.583 1.00 91.69 83 LEU A O 1
ATOM 633 N N . ALA A 1 84 ? 12.543 4.413 -18.291 1.00 88.19 84 ALA A N 1
ATOM 634 C CA . ALA A 1 84 ? 13.545 3.359 -18.418 1.00 88.19 84 ALA A CA 1
ATOM 635 C C . ALA A 1 84 ? 13.695 2.875 -19.872 1.00 88.19 84 ALA A C 1
ATOM 637 O O . ALA A 1 84 ? 14.813 2.746 -20.373 1.00 88.19 84 ALA A O 1
ATOM 638 N N . LEU A 1 85 ? 12.578 2.653 -20.574 1.00 88.31 85 LEU A N 1
ATOM 639 C CA . LEU A 1 85 ? 12.582 2.248 -21.982 1.00 88.31 85 LEU A CA 1
ATOM 640 C C . LEU A 1 85 ? 13.105 3.360 -22.895 1.00 88.31 85 LEU A C 1
ATOM 642 O O . LEU A 1 85 ? 13.846 3.077 -23.837 1.00 88.31 85 LEU A O 1
ATOM 646 N N . LYS A 1 86 ? 12.752 4.618 -22.611 1.00 88.12 86 LYS A N 1
ATOM 647 C CA . LYS A 1 86 ? 13.259 5.774 -23.356 1.00 88.12 86 LYS A CA 1
ATOM 648 C C . LYS A 1 86 ? 14.777 5.903 -23.217 1.00 88.12 86 LYS A C 1
ATOM 650 O O . LYS A 1 86 ? 15.462 5.994 -24.229 1.00 88.12 86 LYS A O 1
ATOM 655 N N . ALA A 1 87 ? 15.309 5.816 -21.997 1.00 83.94 87 ALA A N 1
ATOM 656 C CA . ALA A 1 87 ? 16.752 5.849 -21.751 1.00 83.94 87 ALA A CA 1
ATOM 657 C C . ALA A 1 87 ? 17.497 4.698 -22.455 1.00 83.94 87 ALA A C 1
ATOM 659 O O . ALA A 1 87 ? 18.576 4.900 -23.007 1.00 83.94 87 ALA A O 1
ATOM 660 N N . ALA A 1 88 ? 16.904 3.500 -22.490 1.00 82.31 88 ALA A N 1
ATOM 661 C CA . ALA A 1 88 ? 17.479 2.357 -23.198 1.00 82.31 88 ALA A CA 1
ATOM 662 C C . ALA A 1 88 ? 17.492 2.535 -24.728 1.00 82.31 88 ALA A C 1
ATOM 664 O O . ALA A 1 88 ? 18.393 2.024 -25.391 1.00 82.31 88 ALA A O 1
ATOM 665 N N . LYS A 1 89 ? 16.496 3.236 -25.287 1.00 81.88 89 LYS A N 1
ATOM 666 C CA . LYS A 1 89 ? 16.364 3.477 -26.730 1.00 81.88 89 LYS A CA 1
ATOM 667 C C . LYS A 1 89 ? 17.248 4.623 -27.225 1.00 81.88 89 LYS A C 1
ATOM 669 O O . LYS A 1 89 ? 17.877 4.478 -28.268 1.00 81.88 89 LYS A O 1
ATOM 674 N N . ASP A 1 90 ? 17.277 5.738 -26.499 1.00 78.12 90 ASP A N 1
ATOM 675 C CA . ASP A 1 90 ? 17.949 6.967 -26.942 1.00 78.12 90 ASP A CA 1
ATOM 676 C C . ASP A 1 90 ? 19.470 6.939 -26.677 1.00 78.12 90 ASP A C 1
ATOM 678 O O . ASP A 1 90 ? 20.209 7.753 -27.234 1.00 78.12 90 ASP A O 1
ATOM 682 N N . GLY A 1 91 ? 19.946 5.976 -25.874 1.00 64.44 91 GLY A N 1
ATOM 683 C CA . GLY A 1 91 ? 21.327 5.917 -25.399 1.00 64.44 91 GLY A CA 1
ATOM 684 C C . GLY A 1 91 ? 21.603 7.021 -24.375 1.00 64.44 91 GLY A C 1
ATOM 685 O O . GLY A 1 91 ? 21.067 8.125 -24.458 1.00 64.44 91 GLY A O 1
ATOM 686 N N . ASP A 1 92 ? 22.419 6.727 -23.365 1.00 62.44 92 ASP A N 1
ATOM 687 C CA . ASP A 1 92 ? 22.748 7.708 -22.333 1.00 62.44 92 ASP A CA 1
ATOM 688 C C . ASP A 1 92 ? 23.630 8.831 -22.912 1.00 62.44 92 ASP A C 1
ATOM 690 O O . ASP A 1 92 ? 24.849 8.707 -22.984 1.00 62.44 92 ASP A O 1
ATOM 694 N N . ASN A 1 93 ? 22.993 9.913 -23.366 1.00 57.66 93 ASN A N 1
ATOM 695 C CA . ASN A 1 93 ? 23.654 11.155 -23.775 1.00 57.66 93 ASN A CA 1
ATOM 696 C C . ASN A 1 93 ? 23.777 12.143 -22.606 1.00 57.66 93 ASN A C 1
ATOM 698 O O . ASN A 1 93 ? 24.096 13.316 -22.828 1.00 57.66 93 ASN A O 1
ATOM 702 N N . SER A 1 94 ? 23.478 11.719 -21.370 1.00 63.22 94 SER A N 1
ATOM 703 C CA . SER A 1 94 ? 23.759 12.571 -20.223 1.00 63.22 94 SER A CA 1
ATOM 704 C C . SER A 1 94 ? 25.278 12.773 -20.135 1.00 63.22 94 SER A C 1
ATOM 706 O O . SER A 1 94 ? 26.041 11.823 -20.346 1.00 63.22 94 SER A O 1
ATOM 708 N N . PRO A 1 95 ? 25.762 14.009 -19.904 1.00 60.97 95 PRO A N 1
ATOM 709 C CA . PRO A 1 95 ? 27.178 14.218 -19.666 1.00 60.97 95 PRO A CA 1
ATOM 710 C C . PRO A 1 95 ? 27.573 13.304 -18.511 1.00 60.97 95 PRO A C 1
ATOM 712 O O . PRO A 1 95 ? 26.959 13.372 -17.444 1.00 60.97 95 PRO A O 1
ATOM 715 N N . LEU A 1 96 ? 28.564 12.436 -18.735 1.00 64.25 96 LEU A N 1
ATOM 716 C CA . LEU A 1 96 ? 29.123 11.599 -17.678 1.00 64.25 96 LEU A CA 1
ATOM 717 C C . LEU A 1 96 ? 29.361 12.492 -16.453 1.00 64.25 96 LEU A C 1
ATOM 719 O O . LEU A 1 96 ? 29.833 13.623 -16.634 1.00 64.25 96 LEU A O 1
ATOM 723 N N . PRO A 1 97 ? 29.019 12.038 -15.229 1.00 66.31 97 PRO A N 1
ATOM 724 C CA . PRO A 1 97 ? 29.194 12.859 -14.042 1.00 66.31 97 PRO A CA 1
ATOM 725 C C . PRO A 1 97 ? 30.619 13.414 -14.065 1.00 66.31 97 PRO A C 1
ATOM 727 O O . PRO A 1 97 ? 31.564 12.677 -14.361 1.00 66.31 97 PRO A O 1
ATOM 730 N N . GLY A 1 98 ? 30.758 14.725 -13.834 1.00 59.09 98 GLY A N 1
ATOM 731 C CA . GLY A 1 98 ? 31.976 15.512 -14.096 1.00 59.09 98 GLY A CA 1
ATOM 732 C C . GLY A 1 98 ? 33.255 15.013 -13.410 1.00 59.09 98 GLY A C 1
ATOM 733 O O . GLY A 1 98 ? 34.323 15.569 -13.630 1.00 59.09 98 GLY A O 1
ATOM 734 N N . VAL A 1 99 ? 33.165 13.928 -12.641 1.00 58.53 99 VAL A N 1
ATOM 735 C CA . VAL A 1 99 ? 34.267 13.107 -12.134 1.00 58.53 99 VAL A CA 1
ATOM 736 C C . VAL A 1 99 ? 35.207 12.604 -13.235 1.00 58.53 99 VAL A C 1
ATOM 738 O O . VAL A 1 99 ? 36.378 12.394 -12.953 1.00 58.53 99 VAL A O 1
ATOM 741 N N . LEU A 1 100 ? 34.742 12.430 -14.481 1.00 60.34 100 LEU A N 1
ATOM 742 C CA . LEU A 1 100 ? 35.632 12.054 -15.594 1.00 60.34 100 LEU A CA 1
ATOM 743 C C . LEU A 1 100 ? 36.400 13.240 -16.201 1.00 60.34 100 LEU A C 1
ATOM 745 O O . LEU A 1 100 ? 37.418 13.023 -16.851 1.00 60.34 100 LEU A O 1
ATOM 749 N N . ASN A 1 101 ? 35.925 14.472 -15.981 1.00 59.47 101 ASN A N 1
ATOM 750 C CA . ASN A 1 101 ? 36.562 15.702 -16.466 1.00 59.47 101 ASN A CA 1
ATOM 751 C C . ASN A 1 101 ? 37.396 16.402 -15.383 1.00 59.47 101 ASN A C 1
ATOM 753 O O . ASN A 1 101 ? 38.103 17.362 -15.683 1.00 59.47 101 ASN A O 1
ATOM 757 N N . ALA A 1 102 ? 37.323 15.940 -14.132 1.00 61.00 102 ALA A N 1
ATOM 758 C CA . ALA A 1 102 ? 38.219 16.386 -13.081 1.00 61.00 102 ALA A CA 1
ATOM 759 C C . ALA A 1 102 ? 39.621 15.817 -13.365 1.00 61.00 102 ALA A C 1
ATOM 761 O O . ALA A 1 102 ? 39.780 14.592 -13.420 1.00 61.00 102 ALA A O 1
ATOM 762 N N . PRO A 1 103 ? 40.652 16.655 -13.563 1.00 61.34 103 PRO A N 1
ATOM 763 C CA . PRO A 1 103 ? 42.009 16.146 -13.655 1.00 61.34 103 PRO A CA 1
ATOM 764 C C . PRO A 1 103 ? 42.337 15.419 -12.342 1.00 61.34 103 PRO A C 1
ATOM 766 O O . PRO A 1 103 ? 42.190 15.988 -11.263 1.00 61.34 103 PRO A O 1
ATOM 769 N N . MET A 1 104 ? 42.800 14.163 -12.423 1.00 60.22 104 MET A N 1
ATOM 770 C CA . MET A 1 104 ? 43.205 13.333 -11.266 1.00 60.22 104 MET A CA 1
ATOM 771 C C . MET A 1 104 ? 44.265 13.990 -10.358 1.00 60.22 104 MET A C 1
ATOM 773 O O . MET A 1 104 ? 44.583 13.464 -9.298 1.00 60.22 104 MET A O 1
ATOM 777 N N . SER A 1 105 ? 44.828 15.126 -10.771 1.00 65.88 105 SER A N 1
ATOM 778 C CA . SER A 1 105 ? 45.742 15.951 -9.989 1.00 65.88 105 SER A CA 1
ATOM 779 C C . SER A 1 105 ? 45.053 16.845 -8.960 1.00 65.88 105 SER A C 1
ATOM 781 O O . SER A 1 105 ? 45.755 17.519 -8.213 1.00 65.88 105 SER A O 1
ATOM 783 N N . GLN A 1 106 ? 43.719 16.918 -8.933 1.00 64.31 106 GLN A N 1
ATOM 784 C CA . GLN A 1 106 ? 43.015 17.696 -7.923 1.00 64.31 106 GLN A CA 1
ATOM 785 C C . GLN A 1 106 ? 42.974 16.876 -6.624 1.00 64.31 106 GLN A C 1
ATOM 787 O O . GLN A 1 106 ? 42.263 15.867 -6.582 1.00 64.31 106 GLN A O 1
ATOM 792 N N . PRO A 1 107 ? 43.727 17.245 -5.568 1.00 58.91 107 PRO A N 1
ATOM 793 C CA . PRO A 1 107 ? 43.533 16.609 -4.275 1.00 58.91 107 PRO A CA 1
ATOM 794 C C . PRO A 1 107 ? 42.074 16.839 -3.879 1.00 58.91 107 PRO A C 1
ATOM 796 O O . PRO A 1 107 ? 41.569 17.956 -4.018 1.00 58.91 107 PRO A O 1
ATOM 799 N N . ALA A 1 108 ? 41.389 15.777 -3.443 1.00 62.78 108 ALA A N 1
ATOM 800 C CA . ALA A 1 108 ? 40.105 15.914 -2.774 1.00 62.78 108 ALA A CA 1
ATOM 801 C C . ALA A 1 108 ? 40.322 16.944 -1.665 1.00 62.78 108 ALA A C 1
ATOM 803 O O . ALA A 1 108 ? 41.133 16.700 -0.771 1.00 62.78 108 ALA A O 1
ATOM 804 N N . ALA A 1 109 ? 39.727 18.129 -1.825 1.00 57.41 109 ALA A N 1
ATOM 805 C CA . ALA A 1 109 ? 39.898 19.220 -0.885 1.00 57.41 109 ALA A CA 1
ATOM 806 C C . ALA A 1 109 ? 39.546 18.666 0.495 1.00 57.41 109 ALA A C 1
ATOM 808 O O . ALA A 1 109 ? 38.445 18.154 0.698 1.00 57.41 109 ALA A O 1
ATOM 809 N N . GLY A 1 110 ? 40.555 18.642 1.361 1.00 58.94 110 GLY A N 1
ATOM 810 C CA . GLY A 1 110 ? 40.396 18.259 2.746 1.00 58.94 110 GLY A CA 1
ATOM 811 C C . GLY A 1 110 ? 39.553 19.284 3.492 1.00 58.94 110 GLY A C 1
ATOM 812 O O . GLY A 1 110 ? 39.469 20.439 3.072 1.00 58.94 110 GLY A O 1
ATOM 813 N N . GLU A 1 111 ? 39.046 18.792 4.624 1.00 42.47 111 GLU A N 1
ATOM 814 C CA . GLU A 1 111 ? 38.205 19.425 5.655 1.00 42.47 111 GLU A CA 1
ATOM 815 C C . GLU A 1 111 ? 36.688 19.342 5.436 1.00 42.47 111 GLU A C 1
ATOM 817 O O . GLU A 1 111 ? 36.129 20.017 4.545 1.00 42.47 111 GLU A O 1
#

pLDDT: mean 84.9, std 14.53, range [42.47, 98.44]

Sequence (111 aa):
RRHSLPKPLAMLMVPMALSGWLATLAGWYTTEIGRQPWLVTGVLKTADAVGPVAGSHVALTLAIYLVLYVLLLIAYLGVLVHLALKAAKDGDNSPLPGVLNAPMSQPAAGE